Protein AF-A0A1W9XD73-F1 (afdb_monomer)

Nearest PDB structures (foldseek):
  7mu5-assembly1_E  TM=7.789E-01  e=3.444E+00  Homo sapiens
  5i7d-assembly1_A  TM=4.987E-01  e=6.074E+00  Homo sapiens

Secondary structure (DSSP, 8-state):
-PPBHHHHHHHHHHHHHHHHHHHTT--HHHHHH-HHHHHHHHHHHHHHHHHHHHHTTSBTGGGTS--

pLDDT: mean 88.64, std 15.32, range [45.66, 98.62]

Radius of gyration: 15.05 Å; Cα contacts (8 Å, |Δi|>4): 45; chains: 1; bounding box: 36×14×43 Å

Solvent-accessible surface area (backbone atoms only — not comparable to full-atom values): 3798 Å² total; per-residue (Å²): 135,77,56,55,36,70,55,32,54,47,54,31,52,54,31,52,50,49,44,49,66,72,45,69,88,49,54,70,71,56,46,74,69,31,64,67,59,45,51,52,41,53,52,32,53,51,49,33,54,53,26,58,60,45,32,82,74,23,48,72,42,79,70,68,74,74,116

Mean predicted aligned error: 5.64 Å

Sequence (67 aa):
MKRDYKFFLRDIAEACKHIQEFTAEMELEQFLGDEKTSNAVVRKLKIIGEAAKNILISKGCTKMLKI

Structure (mmCIF, N/CA/C/O backbone):
data_AF-A0A1W9XD73-F1
#
_entry.id   AF-A0A1W9XD73-F1
#
loop_
_atom_site.group_PDB
_atom_site.id
_atom_site.type_symbol
_atom_site.label_atom_id
_atom_site.label_alt_id
_atom_site.label_comp_id
_atom_site.label_asym_id
_atom_site.label_entity_id
_atom_site.label_seq_id
_atom_site.pdbx_PDB_ins_code
_atom_site.Cartn_x
_atom_site.Cartn_y
_atom_site.Cartn_z
_atom_site.occupancy
_atom_site.B_iso_or_equiv
_atom_site.auth_seq_id
_atom_site.auth_comp_id
_atom_site.auth_asym_id
_atom_site.auth_atom_id
_atom_site.pdbx_PDB_model_num
ATOM 1 N N . MET A 1 1 ? 21.731 -4.353 -11.241 1.00 58.34 1 MET A N 1
ATOM 2 C CA . MET A 1 1 ? 20.775 -5.113 -12.083 1.00 58.34 1 MET A CA 1
ATOM 3 C C . MET A 1 1 ? 19.508 -4.272 -12.248 1.00 58.34 1 MET A C 1
ATOM 5 O O . MET A 1 1 ? 18.916 -3.926 -11.239 1.00 58.34 1 MET A O 1
ATOM 9 N N . LYS A 1 2 ? 19.123 -3.846 -13.462 1.00 63.03 2 LYS A N 1
ATOM 10 C CA . LYS A 1 2 ? 17.877 -3.066 -13.657 1.00 63.03 2 LYS A CA 1
ATOM 11 C C . LYS A 1 2 ? 16.674 -4.025 -13.685 1.00 63.03 2 LYS A C 1
ATOM 13 O O . LYS A 1 2 ? 16.669 -4.918 -14.531 1.00 63.03 2 LYS A O 1
ATOM 18 N N . ARG A 1 3 ? 15.705 -3.846 -12.777 1.00 76.75 3 ARG A N 1
ATOM 19 C CA . ARG A 1 3 ? 14.438 -4.610 -12.707 1.00 76.75 3 ARG A CA 1
ATOM 20 C C . ARG A 1 3 ? 13.536 -4.229 -13.895 1.00 76.75 3 ARG A C 1
ATOM 22 O O . ARG A 1 3 ? 13.622 -3.103 -14.391 1.00 76.75 3 ARG A O 1
ATOM 29 N N . ASP A 1 4 ? 12.730 -5.172 -14.378 1.00 86.94 4 ASP A N 1
ATOM 30 C CA . ASP A 1 4 ? 11.712 -4.922 -15.412 1.00 86.94 4 ASP A CA 1
ATOM 31 C C . ASP A 1 4 ? 10.564 -4.090 -14.808 1.00 86.94 4 ASP A C 1
ATOM 33 O O . ASP A 1 4 ? 10.123 -4.371 -13.688 1.00 86.94 4 ASP A O 1
ATOM 37 N N . TYR A 1 5 ? 10.093 -3.071 -15.535 1.00 88.69 5 TYR A N 1
ATOM 38 C CA . TYR A 1 5 ? 9.014 -2.174 -15.104 1.00 88.69 5 TYR A CA 1
ATOM 39 C C . TYR A 1 5 ? 7.743 -2.916 -14.665 1.00 88.69 5 TYR A C 1
ATOM 41 O O . TYR A 1 5 ? 7.050 -2.465 -13.753 1.00 88.69 5 TYR A O 1
ATOM 49 N N . LYS A 1 6 ? 7.466 -4.091 -15.250 1.00 90.69 6 LYS A N 1
ATOM 50 C CA . LYS A 1 6 ? 6.312 -4.933 -14.903 1.00 90.69 6 LYS A CA 1
ATOM 51 C C . LYS A 1 6 ?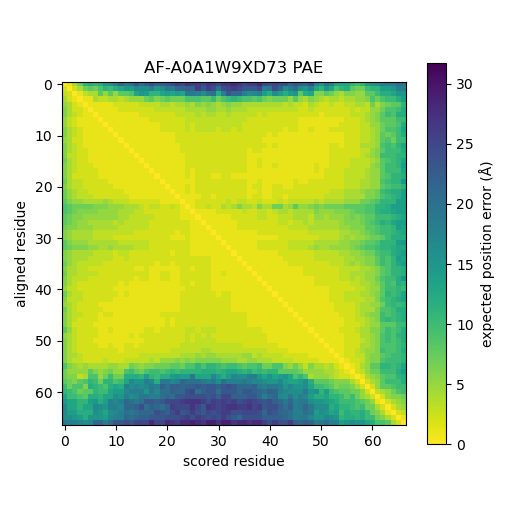 6.298 -5.340 -13.436 1.00 90.69 6 LYS A C 1
ATOM 53 O O . LYS A 1 6 ? 5.225 -5.509 -12.867 1.00 90.69 6 LYS A O 1
ATOM 58 N N . PHE A 1 7 ? 7.463 -5.496 -12.813 1.00 92.25 7 PHE A N 1
ATOM 59 C CA . PHE A 1 7 ? 7.516 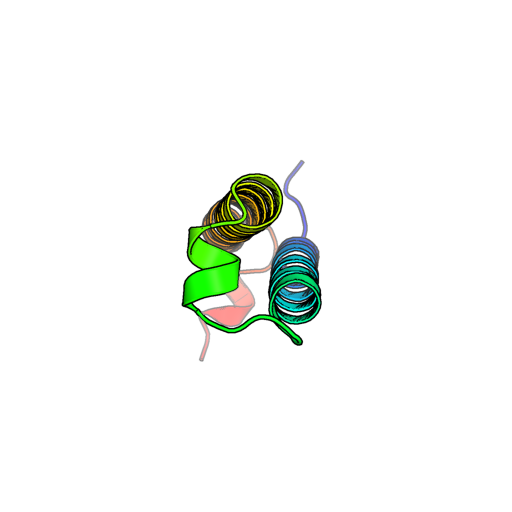-5.806 -11.391 1.00 92.25 7 PHE A CA 1
ATOM 60 C C . PHE A 1 7 ? 7.106 -4.614 -10.527 1.00 92.25 7 PHE A C 1
ATOM 62 O O . PHE A 1 7 ? 6.385 -4.811 -9.562 1.00 92.25 7 PHE A O 1
ATOM 69 N N . PHE A 1 8 ? 7.487 -3.390 -10.895 1.00 93.81 8 PHE A N 1
ATOM 70 C CA . PHE A 1 8 ? 7.039 -2.197 -10.172 1.00 93.81 8 PHE A CA 1
ATOM 71 C C . PHE A 1 8 ? 5.530 -1.983 -10.320 1.00 93.81 8 PHE A C 1
ATOM 73 O O . PHE A 1 8 ? 4.869 -1.627 -9.353 1.00 93.81 8 PHE A O 1
ATOM 80 N N . LEU A 1 9 ? 4.964 -2.272 -11.498 1.00 94.56 9 LEU A N 1
ATOM 81 C CA . LEU A 1 9 ? 3.510 -2.246 -11.690 1.00 94.56 9 LEU A CA 1
ATOM 82 C C . LEU A 1 9 ? 2.788 -3.267 -10.800 1.00 94.56 9 LEU A C 1
ATOM 84 O O . LEU A 1 9 ? 1.733 -2.958 -10.256 1.00 94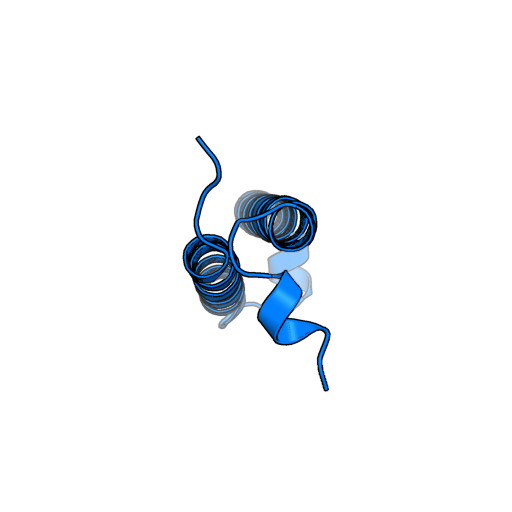.56 9 LEU A O 1
ATOM 88 N N . ARG A 1 10 ? 3.364 -4.463 -10.621 1.00 95.94 10 ARG A N 1
ATOM 89 C CA . ARG A 1 10 ? 2.833 -5.470 -9.687 1.00 95.94 10 ARG A CA 1
ATOM 90 C C . ARG A 1 10 ? 2.918 -5.000 -8.238 1.00 95.94 10 ARG A C 1
ATOM 92 O O . ARG A 1 10 ? 1.916 -5.095 -7.543 1.00 95.94 10 ARG A O 1
ATOM 99 N N . ASP A 1 11 ? 4.056 -4.441 -7.823 1.00 96.12 11 ASP A N 1
ATOM 100 C CA . ASP A 1 11 ? 4.236 -3.909 -6.465 1.00 96.12 11 ASP A CA 1
ATOM 101 C C . ASP A 1 11 ? 3.188 -2.811 -6.160 1.00 96.12 11 ASP A C 1
ATOM 103 O O . ASP A 1 11 ? 2.602 -2.792 -5.078 1.00 96.12 11 ASP A O 1
ATOM 107 N N . ILE A 1 12 ? 2.904 -1.927 -7.129 1.00 97.62 12 ILE A N 1
ATOM 108 C CA . ILE A 1 12 ? 1.855 -0.898 -7.018 1.00 97.62 12 ILE A CA 1
ATOM 109 C C . ILE A 1 12 ? 0.468 -1.538 -6.912 1.00 97.62 12 ILE A C 1
ATOM 111 O O . ILE A 1 12 ? -0.290 -1.194 -6.009 1.00 97.62 12 ILE A O 1
ATOM 115 N N . ALA A 1 13 ? 0.132 -2.468 -7.810 1.00 98.25 13 ALA A N 1
ATOM 116 C CA . ALA A 1 13 ? -1.181 -3.111 -7.830 1.00 98.25 13 ALA A CA 1
ATOM 117 C C . ALA A 1 13 ? -1.468 -3.879 -6.528 1.00 98.25 13 ALA A C 1
ATOM 119 O O . ALA A 1 13 ? -2.559 -3.767 -5.972 1.00 98.25 13 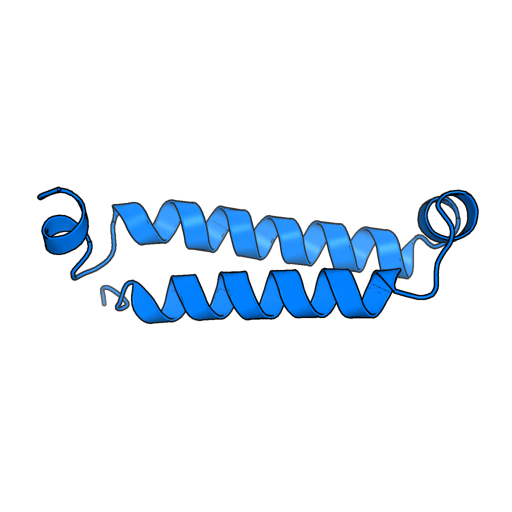ALA A O 1
ATOM 120 N N . GLU A 1 14 ? -0.481 -4.611 -6.011 1.00 98.56 14 GLU A N 1
ATOM 121 C CA . GLU A 1 14 ? -0.586 -5.334 -4.743 1.00 98.56 14 GLU A CA 1
ATOM 122 C C . GLU A 1 14 ? -0.719 -4.374 -3.553 1.00 98.56 14 GLU A C 1
ATOM 124 O O . GLU A 1 14 ? -1.528 -4.598 -2.653 1.00 98.56 14 GLU A O 1
ATOM 129 N N . ALA A 1 15 ? 0.022 -3.261 -3.559 1.00 98.56 15 ALA A N 1
ATOM 130 C CA . ALA A 1 15 ? -0.107 -2.246 -2.523 1.00 98.56 15 ALA A CA 1
ATOM 131 C C . ALA A 1 15 ? -1.494 -1.586 -2.516 1.00 98.56 15 ALA A C 1
ATOM 133 O O . ALA A 1 15 ? -2.077 -1.444 -1.443 1.00 98.56 15 ALA A O 1
ATOM 134 N N . CYS A 1 16 ? -2.040 -1.243 -3.687 1.00 98.56 16 CYS A N 1
ATOM 135 C CA . CYS A 1 16 ? -3.399 -0.715 -3.817 1.00 98.56 16 CYS A CA 1
ATOM 136 C C . CYS A 1 16 ? -4.447 -1.719 -3.329 1.00 98.56 16 CYS A C 1
ATOM 138 O O . CYS A 1 16 ? -5.331 -1.341 -2.563 1.00 98.56 16 CYS A O 1
ATOM 140 N N . LYS A 1 17 ? -4.319 -2.995 -3.720 1.00 98.62 17 LYS A N 1
ATOM 141 C CA . LYS A 1 17 ? -5.213 -4.065 -3.266 1.00 98.62 17 LYS A CA 1
ATOM 142 C C . LYS A 1 17 ? -5.230 -4.161 -1.739 1.00 98.62 17 LYS A C 1
ATOM 144 O O . LYS A 1 17 ? -6.298 -4.167 -1.147 1.00 98.62 17 LYS A O 1
ATOM 149 N N . HIS A 1 18 ? -4.061 -4.165 -1.099 1.00 98.38 18 HIS A N 1
ATOM 150 C CA . HIS A 1 18 ? -3.994 -4.256 0.361 1.00 98.38 18 HIS A CA 1
ATOM 151 C C . HIS A 1 18 ? -4.585 -3.022 1.045 1.00 98.38 18 HIS A C 1
ATOM 153 O O . HIS A 1 18 ? -5.248 -3.170 2.060 1.00 98.38 18 HIS A O 1
ATOM 159 N N . ILE A 1 19 ? -4.373 -1.813 0.506 1.00 98.44 19 ILE A N 1
ATOM 160 C CA . ILE A 1 19 ? -5.014 -0.604 1.050 1.00 98.44 19 ILE A CA 1
ATOM 161 C C . ILE A 1 19 ? -6.534 -0.770 1.020 1.00 98.44 19 ILE A C 1
ATOM 163 O O . ILE A 1 19 ? -7.172 -0.562 2.043 1.00 98.44 19 ILE A O 1
ATOM 167 N N . GLN A 1 20 ? -7.089 -1.203 -0.117 1.00 98.12 20 GLN A N 1
ATOM 168 C CA . GLN A 1 20 ? -8.526 -1.442 -0.253 1.00 98.12 20 GLN A CA 1
ATOM 169 C C . GLN A 1 20 ? -9.025 -2.494 0.740 1.00 98.12 20 GLN A C 1
ATOM 171 O O . GLN A 1 20 ? -10.036 -2.264 1.385 1.00 98.12 20 GLN A O 1
ATOM 176 N N . GLU A 1 21 ? -8.311 -3.610 0.902 1.00 98.12 21 GLU A N 1
ATOM 177 C CA . GLU A 1 21 ? -8.665 -4.667 1.860 1.00 98.12 21 GLU A CA 1
ATOM 178 C C . GLU A 1 21 ? -8.612 -4.184 3.314 1.00 98.12 21 GLU A C 1
ATOM 180 O O . GLU A 1 21 ? -9.483 -4.534 4.103 1.00 98.12 21 GLU A O 1
ATOM 185 N N . PHE A 1 22 ? -7.623 -3.363 3.677 1.00 96.62 22 PHE A N 1
ATOM 186 C CA . PHE A 1 22 ? -7.502 -2.824 5.032 1.00 96.62 22 PHE A CA 1
ATOM 187 C C . PHE A 1 22 ? -8.622 -1.842 5.368 1.00 96.62 22 PHE A C 1
ATOM 189 O O . PHE A 1 22 ? -9.048 -1.790 6.514 1.00 96.62 22 PHE A O 1
ATOM 196 N N . THR A 1 23 ? -9.085 -1.066 4.387 1.00 97.31 23 THR A N 1
ATOM 197 C CA . THR A 1 23 ? -10.071 -0.001 4.607 1.00 97.31 23 THR A CA 1
ATOM 198 C C . THR A 1 23 ? -11.492 -0.378 4.183 1.00 97.31 23 THR A C 1
ATOM 200 O O . THR A 1 23 ? -12.378 0.458 4.299 1.00 97.31 23 THR A O 1
ATOM 203 N N . ALA A 1 24 ? -11.732 -1.588 3.660 1.00 96.56 24 ALA A N 1
ATOM 204 C CA . ALA A 1 24 ? -13.006 -1.972 3.034 1.00 96.56 24 ALA A CA 1
ATOM 205 C C . ALA A 1 24 ? -14.221 -1.883 3.973 1.00 96.56 24 ALA A C 1
ATOM 207 O O . ALA A 1 24 ? -15.316 -1.566 3.521 1.00 96.56 24 ALA A O 1
ATOM 208 N N . GLU A 1 25 ? -14.024 -2.165 5.259 1.00 94.62 25 GLU A N 1
ATOM 209 C CA . GLU A 1 25 ? -15.083 -2.202 6.277 1.00 94.62 25 GLU A CA 1
ATOM 210 C C . GLU A 1 25 ? -14.866 -1.140 7.367 1.00 94.62 25 GLU A C 1
ATOM 212 O O . GLU A 1 25 ? -15.341 -1.285 8.491 1.00 94.62 25 GLU A O 1
ATOM 217 N N . MET A 1 26 ? -14.099 -0.090 7.053 1.00 96.38 26 MET A N 1
ATOM 218 C CA . MET A 1 26 ? -13.786 0.987 7.989 1.00 96.38 26 MET A CA 1
ATOM 219 C C . MET A 1 26 ? -14.433 2.292 7.550 1.00 96.38 26 MET A C 1
ATOM 221 O O . MET A 1 26 ? -14.181 2.784 6.450 1.00 96.38 26 MET A O 1
ATOM 225 N N . GLU A 1 27 ? -15.179 2.903 8.461 1.00 97.31 27 GLU A N 1
ATOM 226 C CA . GLU A 1 27 ? -15.529 4.315 8.358 1.00 97.31 27 GLU A CA 1
ATOM 227 C C . GLU A 1 27 ? -14.306 5.195 8.656 1.00 97.31 27 GLU A C 1
ATOM 229 O O . GLU A 1 27 ? -13.322 4.768 9.277 1.00 97.31 27 GLU A O 1
ATOM 234 N N . LEU A 1 28 ? -14.363 6.457 8.231 1.00 95.38 28 LEU A N 1
ATOM 235 C CA . LEU A 1 28 ? -13.240 7.388 8.346 1.00 95.38 28 LEU A CA 1
ATOM 236 C C . LEU A 1 28 ? -12.772 7.562 9.800 1.00 95.38 28 LEU A C 1
ATOM 238 O O . LEU A 1 28 ? -11.573 7.538 10.066 1.00 95.38 28 LEU A O 1
ATOM 242 N N . GLU A 1 29 ? -13.693 7.698 10.752 1.00 97.62 29 GLU A N 1
ATOM 243 C CA . GLU A 1 29 ? -13.376 7.866 12.173 1.00 97.62 29 GLU A CA 1
ATOM 244 C C . GLU A 1 29 ? -12.669 6.633 12.747 1.00 97.62 29 GLU A C 1
ATOM 246 O O . GLU A 1 29 ? -11.751 6.766 13.558 1.00 97.62 29 GLU A O 1
ATOM 251 N N . GLN A 1 30 ? -13.050 5.434 12.295 1.00 97.81 30 GLN A N 1
ATOM 252 C CA . GLN A 1 30 ? -12.400 4.186 12.700 1.00 97.81 30 GLN A CA 1
ATOM 253 C C . GLN A 1 30 ? -10.983 4.106 12.133 1.00 97.81 30 GLN A C 1
ATOM 255 O O . GLN A 1 30 ? -10.054 3.744 12.851 1.00 97.81 30 GLN A O 1
ATOM 260 N N . PHE A 1 31 ? -10.797 4.492 10.869 1.00 97.62 31 PHE A N 1
ATOM 261 C CA . PHE A 1 31 ? -9.476 4.551 10.246 1.00 97.62 31 PHE A CA 1
ATOM 262 C C . PHE A 1 31 ? -8.549 5.562 10.937 1.00 97.62 31 PHE A C 1
ATOM 264 O O . PHE A 1 31 ? -7.378 5.264 11.171 1.00 97.62 31 PHE A O 1
ATOM 271 N N . LEU A 1 32 ? -9.068 6.742 11.293 1.00 95.88 32 LEU A N 1
ATOM 272 C CA . LEU A 1 32 ? -8.309 7.778 12.000 1.00 95.88 32 LEU A CA 1
ATOM 273 C C . LEU A 1 32 ? -7.954 7.371 13.439 1.00 95.88 32 LEU A C 1
ATOM 275 O O . LEU A 1 32 ? -6.919 7.799 13.948 1.00 95.88 32 LEU A O 1
ATOM 279 N N . GLY A 1 33 ? -8.790 6.554 14.087 1.00 97.56 33 GLY A N 1
ATOM 280 C CA . GLY A 1 33 ? -8.537 6.014 15.425 1.00 97.56 33 GLY A CA 1
ATOM 281 C C . GLY A 1 33 ? -7.643 4.768 15.458 1.00 97.56 33 GLY A C 1
ATOM 282 O O . GLY A 1 33 ? -7.074 4.456 16.504 1.00 97.56 33 GLY A O 1
ATOM 283 N N . ASP A 1 34 ? -7.497 4.055 14.339 1.00 98.00 34 ASP A N 1
ATOM 284 C CA . ASP A 1 34 ? -6.667 2.854 14.233 1.00 98.00 34 ASP A CA 1
ATOM 285 C C . ASP A 1 34 ? -5.261 3.189 13.706 1.00 98.00 34 ASP A C 1
ATOM 287 O O . ASP A 1 34 ? -4.967 3.186 12.503 1.00 98.00 34 ASP A O 1
ATOM 291 N N . GLU A 1 35 ? -4.346 3.446 14.642 1.00 98.12 35 GLU A N 1
ATOM 292 C CA . GLU A 1 35 ? -2.940 3.737 14.348 1.00 98.12 35 GLU A CA 1
ATOM 293 C C . GLU A 1 35 ? -2.243 2.597 13.577 1.00 98.12 35 GLU A C 1
ATOM 295 O O . GLU A 1 35 ? -1.372 2.827 12.734 1.00 98.12 35 GLU A O 1
ATOM 300 N N . LYS A 1 36 ? -2.624 1.339 13.821 1.00 98.19 36 LYS A N 1
ATOM 301 C CA . LYS A 1 36 ? -2.014 0.189 13.146 1.00 98.19 36 LYS A CA 1
ATOM 302 C C . LYS A 1 36 ? -2.392 0.186 11.668 1.00 98.19 36 LYS A C 1
ATOM 304 O O . LYS A 1 36 ? -1.514 0.023 10.814 1.00 98.19 36 LYS A O 1
ATOM 309 N N . THR A 1 37 ? -3.676 0.366 11.368 1.00 97.69 37 THR A N 1
ATOM 310 C CA . THR A 1 37 ? -4.171 0.345 9.988 1.00 97.69 37 THR A CA 1
ATOM 311 C C . THR A 1 37 ? -3.708 1.572 9.208 1.00 97.69 37 THR A C 1
ATOM 313 O O . THR A 1 37 ? -3.207 1.434 8.088 1.00 97.69 37 THR A O 1
ATOM 316 N N . SER A 1 38 ? -3.749 2.759 9.812 1.00 97.81 38 SER A N 1
ATOM 317 C CA . SER A 1 38 ? -3.215 3.979 9.193 1.00 97.81 38 SER A CA 1
ATOM 318 C C . SER A 1 38 ? -1.713 3.870 8.889 1.00 97.81 38 SER A C 1
ATOM 320 O O . SER A 1 38 ? -1.294 4.146 7.760 1.00 97.81 38 SER A O 1
ATOM 322 N N . ASN A 1 39 ? -0.899 3.347 9.813 1.00 98.19 39 ASN A N 1
ATOM 323 C CA . ASN A 1 39 ? 0.522 3.080 9.558 1.00 98.19 39 ASN A CA 1
ATOM 324 C C . ASN A 1 39 ? 0.746 2.048 8.439 1.00 98.19 39 ASN A C 1
ATOM 326 O O . ASN A 1 39 ? 1.659 2.202 7.617 1.00 98.19 39 ASN A O 1
ATOM 330 N N . ALA A 1 40 ? -0.089 1.006 8.364 1.00 98.06 40 ALA A N 1
ATOM 331 C CA . ALA A 1 40 ? -0.034 0.024 7.284 1.00 98.06 40 ALA A CA 1
ATOM 332 C C . ALA A 1 40 ? -0.327 0.668 5.916 1.00 98.06 40 ALA A C 1
ATOM 334 O O . ALA A 1 40 ? 0.420 0.434 4.959 1.00 98.06 40 ALA A O 1
ATOM 335 N N . VAL A 1 41 ? -1.343 1.533 5.828 1.00 98.25 41 VAL A N 1
ATOM 336 C CA . VAL A 1 41 ? -1.676 2.288 4.607 1.00 98.25 41 VAL A CA 1
ATOM 337 C C . VAL A 1 41 ? -0.533 3.224 4.210 1.00 98.25 41 VAL A C 1
ATOM 339 O O . VAL A 1 41 ? -0.084 3.184 3.062 1.00 98.25 41 VAL A O 1
ATOM 342 N N . VAL A 1 42 ? 0.028 3.992 5.151 1.00 98.31 42 VAL A N 1
ATOM 343 C CA . VAL A 1 42 ? 1.191 4.866 4.896 1.00 98.31 42 VAL A CA 1
ATOM 344 C C . VAL A 1 42 ? 2.376 4.064 4.348 1.00 98.31 42 VAL A C 1
ATOM 346 O O . VAL A 1 42 ? 3.035 4.481 3.389 1.00 98.31 42 VAL A O 1
ATOM 349 N N . ARG A 1 43 ? 2.635 2.867 4.890 1.00 98.44 43 ARG A N 1
ATOM 350 C CA . ARG A 1 43 ? 3.691 1.984 4.377 1.00 98.44 43 ARG A CA 1
ATOM 351 C C . ARG A 1 43 ? 3.422 1.531 2.940 1.00 98.44 43 ARG A C 1
ATOM 353 O O . ARG A 1 43 ? 4.364 1.487 2.145 1.00 98.44 43 ARG A O 1
ATOM 360 N N . LYS A 1 44 ? 2.175 1.202 2.595 1.00 98.44 44 LYS A N 1
ATOM 361 C CA . LYS A 1 44 ? 1.787 0.824 1.227 1.00 98.44 44 LYS A CA 1
ATOM 362 C C . LYS A 1 44 ? 1.917 1.996 0.252 1.00 98.44 44 LYS A C 1
ATOM 364 O O . LYS A 1 44 ? 2.476 1.808 -0.826 1.00 98.44 44 LYS A O 1
ATOM 369 N N . LEU A 1 45 ? 1.553 3.211 0.661 1.00 98.38 45 LEU A N 1
ATOM 370 C CA . LEU A 1 45 ? 1.779 4.425 -0.134 1.00 98.38 45 LEU A CA 1
ATOM 371 C C . LEU A 1 45 ? 3.272 4.685 -0.393 1.00 98.38 45 LEU A C 1
ATOM 373 O O . LEU A 1 45 ? 3.650 5.044 -1.509 1.00 98.38 45 LEU A O 1
ATOM 377 N N . LYS A 1 46 ? 4.148 4.425 0.587 1.00 98.25 46 LYS A N 1
ATOM 378 C CA . LYS A 1 46 ? 5.606 4.508 0.386 1.00 98.25 46 LYS A CA 1
ATOM 379 C C . LYS A 1 46 ? 6.109 3.515 -0.668 1.00 98.25 46 LYS A C 1
ATOM 381 O O . LYS A 1 46 ? 6.923 3.897 -1.506 1.00 98.25 46 LYS A O 1
ATOM 386 N N . ILE A 1 47 ? 5.614 2.273 -0.651 1.00 97.38 47 ILE A N 1
ATOM 387 C CA . ILE A 1 47 ? 5.947 1.257 -1.668 1.00 97.38 47 ILE A CA 1
ATOM 388 C C . ILE A 1 47 ? 5.507 1.729 -3.058 1.00 97.38 47 ILE A C 1
ATOM 390 O O . ILE A 1 47 ? 6.294 1.651 -4.000 1.00 97.38 47 ILE A O 1
ATOM 394 N N . ILE A 1 48 ? 4.292 2.273 -3.178 1.00 98.06 48 ILE A N 1
ATOM 395 C CA . ILE A 1 48 ? 3.776 2.818 -4.441 1.00 98.06 48 ILE A CA 1
ATOM 396 C C . ILE A 1 48 ? 4.683 3.940 -4.955 1.00 98.06 48 ILE A C 1
ATOM 398 O O . ILE A 1 48 ? 5.090 3.909 -6.115 1.00 98.06 48 ILE A O 1
ATOM 402 N N . GLY A 1 49 ? 5.054 4.897 -4.098 1.00 95.56 49 GLY A N 1
ATOM 403 C CA . GLY A 1 49 ? 5.938 6.004 -4.472 1.00 95.56 49 GLY A CA 1
ATOM 404 C C . GLY A 1 49 ? 7.334 5.543 -4.910 1.00 95.56 49 GLY A C 1
ATOM 405 O O . GLY A 1 49 ? 7.872 6.030 -5.907 1.00 95.56 49 GLY A O 1
ATOM 406 N N . GLU A 1 50 ? 7.913 4.564 -4.212 1.00 95.31 50 GLU A N 1
ATOM 407 C CA . GLU A 1 50 ? 9.205 3.976 -4.579 1.00 95.31 50 GLU A CA 1
ATOM 408 C C . GLU A 1 50 ? 9.133 3.232 -5.920 1.00 95.31 50 GLU A C 1
ATOM 410 O O . GLU A 1 50 ? 9.982 3.429 -6.795 1.00 95.31 50 GLU A O 1
ATOM 415 N N . ALA A 1 51 ? 8.098 2.416 -6.117 1.00 94.38 51 ALA A N 1
ATOM 416 C CA . ALA A 1 51 ? 7.866 1.704 -7.365 1.00 94.38 51 ALA A CA 1
ATOM 417 C C . ALA A 1 51 ? 7.639 2.679 -8.533 1.00 94.38 51 ALA A C 1
ATOM 419 O O . ALA A 1 51 ? 8.274 2.528 -9.578 1.00 94.38 51 ALA A O 1
ATOM 420 N N . ALA A 1 52 ? 6.829 3.725 -8.340 1.00 93.88 52 ALA A N 1
ATOM 421 C CA . ALA A 1 52 ? 6.561 4.757 -9.342 1.00 93.88 52 ALA A CA 1
ATOM 422 C C . ALA A 1 52 ? 7.841 5.484 -9.783 1.00 93.88 52 ALA A C 1
ATOM 424 O O . ALA A 1 52 ? 8.100 5.616 -10.980 1.00 93.88 52 ALA A O 1
ATOM 425 N N . LYS A 1 53 ? 8.701 5.871 -8.830 1.00 91.00 53 LYS A N 1
ATOM 426 C CA . LYS A 1 53 ? 10.020 6.452 -9.130 1.00 91.00 53 LYS A CA 1
ATOM 427 C C . LYS A 1 53 ? 10.886 5.492 -9.948 1.00 91.00 53 LYS A C 1
ATOM 429 O O . LYS A 1 53 ? 11.567 5.907 -10.886 1.00 91.00 53 LYS A O 1
ATOM 434 N N . ASN A 1 54 ? 10.861 4.208 -9.600 1.00 90.19 54 ASN A N 1
ATOM 435 C CA . ASN A 1 54 ? 11.703 3.207 -10.239 1.00 90.19 54 ASN A CA 1
ATOM 436 C C . ASN A 1 54 ? 11.231 2.808 -11.645 1.00 90.19 54 ASN A C 1
ATOM 438 O O . ASN A 1 54 ? 12.069 2.407 -12.455 1.00 90.19 54 ASN A O 1
ATOM 442 N N . ILE A 1 55 ? 9.944 2.971 -11.982 1.00 88.44 55 ILE A N 1
ATOM 443 C CA . ILE A 1 55 ? 9.436 2.760 -13.349 1.00 88.44 55 ILE A CA 1
ATOM 444 C C . ILE A 1 55 ? 10.213 3.626 -14.346 1.00 88.44 55 ILE A C 1
ATOM 446 O O . ILE A 1 55 ? 10.706 3.095 -15.342 1.00 88.44 55 ILE A O 1
ATOM 450 N N . LEU A 1 56 ? 10.425 4.909 -14.035 1.00 78.12 56 LEU A N 1
ATOM 451 C CA . LEU A 1 56 ? 11.080 5.879 -14.927 1.00 78.12 56 LEU A CA 1
ATOM 452 C C . LEU A 1 56 ? 12.534 5.518 -15.280 1.00 78.12 56 LEU A C 1
ATOM 454 O O . LEU A 1 56 ? 13.032 5.903 -16.335 1.00 78.12 56 LEU A O 1
ATOM 458 N N . ILE A 1 57 ? 13.219 4.758 -14.420 1.00 80.94 57 ILE A N 1
ATOM 459 C CA . ILE A 1 57 ? 14.635 4.376 -14.586 1.00 80.94 57 ILE A CA 1
ATOM 460 C C . ILE A 1 57 ? 14.837 2.883 -14.919 1.00 80.94 57 ILE A C 1
ATOM 462 O O . ILE A 1 57 ? 15.970 2.424 -15.133 1.00 80.94 57 ILE A O 1
ATOM 466 N N . SER A 1 58 ? 13.744 2.118 -14.972 1.00 79.75 58 SER A N 1
ATOM 467 C CA . SER A 1 58 ? 13.721 0.671 -15.210 1.00 79.75 58 SER A CA 1
ATOM 468 C C . SER A 1 58 ? 14.005 0.279 -16.669 1.00 79.75 58 SER A C 1
ATOM 470 O O . SER A 1 58 ? 13.925 1.086 -17.599 1.00 79.75 58 SER A O 1
ATOM 472 N N . LYS A 1 59 ? 14.359 -0.995 -16.900 1.00 66.62 59 LYS A N 1
ATOM 473 C CA . LYS A 1 59 ? 14.507 -1.536 -18.265 1.00 66.62 59 LYS A CA 1
ATOM 474 C C . LYS A 1 59 ? 13.121 -1.688 -18.910 1.00 66.62 59 LYS A C 1
ATOM 476 O O . LYS A 1 59 ? 12.222 -2.251 -1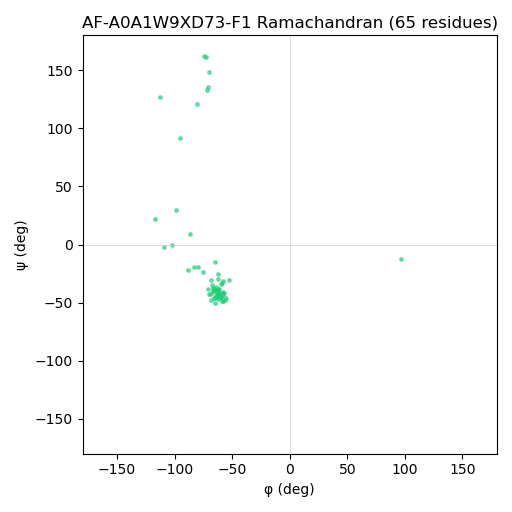8.297 1.00 66.62 59 LYS A O 1
ATOM 481 N N . GLY A 1 60 ? 12.974 -1.227 -20.156 1.00 64.00 60 GLY A N 1
ATOM 482 C CA . GLY A 1 60 ? 11.744 -1.369 -20.952 1.00 64.00 60 GLY A CA 1
ATOM 483 C C . GLY A 1 60 ? 10.796 -0.162 -20.941 1.00 64.00 60 GLY A C 1
ATOM 484 O O . GLY A 1 60 ? 9.946 -0.079 -21.824 1.00 64.00 60 GLY A O 1
ATOM 485 N N . CYS A 1 61 ? 10.985 0.812 -20.040 1.00 59.25 61 CYS A N 1
ATOM 486 C CA . CYS A 1 61 ? 10.132 2.008 -19.948 1.00 59.25 61 CYS A CA 1
ATOM 487 C C . CYS A 1 61 ? 10.157 2.884 -21.220 1.00 59.25 61 CYS A C 1
ATOM 489 O O . CYS A 1 61 ? 9.152 3.492 -21.577 1.00 59.25 61 CYS A O 1
ATOM 491 N N . THR A 1 62 ? 11.262 2.901 -21.975 1.00 56.50 62 THR A N 1
ATOM 492 C CA . THR A 1 62 ? 11.384 3.675 -23.228 1.00 56.50 62 THR A CA 1
ATOM 493 C C . THR A 1 62 ? 10.449 3.216 -24.351 1.00 56.50 62 THR A C 1
ATOM 495 O O . THR A 1 62 ? 10.247 3.969 -25.299 1.00 56.50 62 THR A O 1
ATOM 498 N N . LYS A 1 63 ? 9.845 2.020 -24.268 1.00 54.03 63 LYS A N 1
ATOM 499 C CA . LYS A 1 63 ? 8.791 1.599 -25.212 1.00 54.03 63 LYS A CA 1
ATOM 500 C C . LYS A 1 63 ? 7.415 2.194 -24.881 1.00 54.03 63 LYS A C 1
ATOM 502 O O . LYS A 1 63 ? 6.570 2.231 -25.763 1.00 54.03 63 LYS A O 1
ATOM 507 N N . MET A 1 64 ? 7.203 2.659 -23.648 1.00 53.31 64 MET A N 1
ATOM 508 C CA . MET A 1 6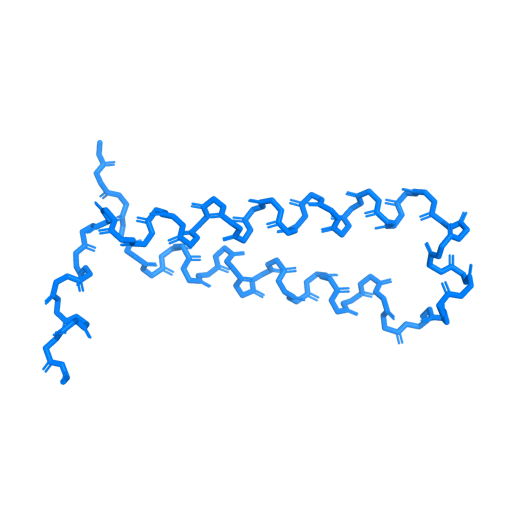4 ? 5.918 3.179 -23.161 1.00 53.31 64 MET A CA 1
ATOM 509 C C . MET A 1 64 ? 5.738 4.685 -23.423 1.00 53.31 64 MET A C 1
ATOM 511 O O . MET A 1 64 ? 4.616 5.153 -23.489 1.00 53.31 64 MET A O 1
ATOM 515 N N . LEU A 1 65 ? 6.831 5.435 -23.614 1.00 49.78 65 LEU A N 1
ATOM 516 C CA . LEU A 1 65 ? 6.836 6.873 -23.951 1.00 49.78 65 LEU A CA 1
ATOM 517 C C . LEU A 1 65 ? 6.728 7.156 -25.466 1.00 49.78 65 LEU A C 1
ATOM 519 O O . LEU A 1 65 ? 6.932 8.286 -25.890 1.00 49.78 65 LEU A O 1
ATOM 523 N N . LY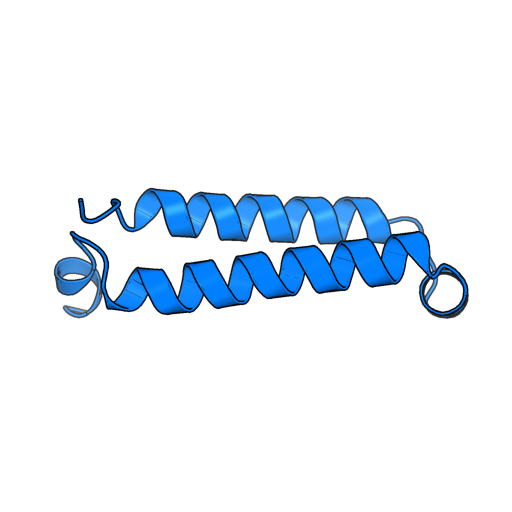S A 1 66 ? 6.462 6.133 -26.291 1.00 45.66 66 LYS A N 1
ATOM 524 C CA . LYS A 1 66 ? 6.262 6.261 -27.749 1.00 45.66 66 LYS A CA 1
ATOM 525 C C . LYS A 1 66 ? 4.777 6.284 -28.148 1.00 45.66 66 LYS A C 1
ATOM 527 O O . LYS A 1 66 ? 4.438 5.789 -29.222 1.00 45.66 66 LYS A O 1
ATOM 532 N N . ILE A 1 67 ? 3.915 6.784 -27.268 1.00 49.44 67 ILE A N 1
ATOM 533 C CA . 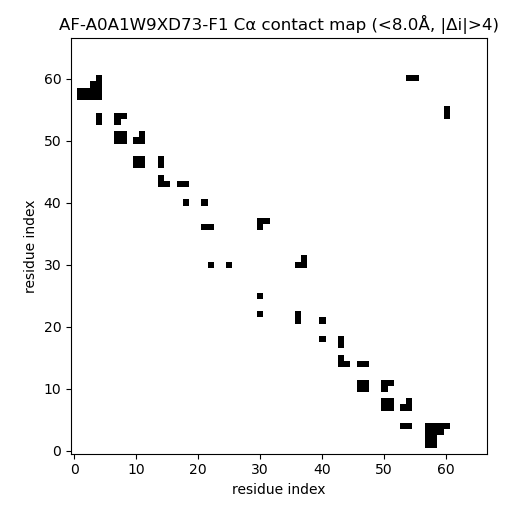ILE A 1 67 ? 2.508 7.066 -27.583 1.00 49.44 67 I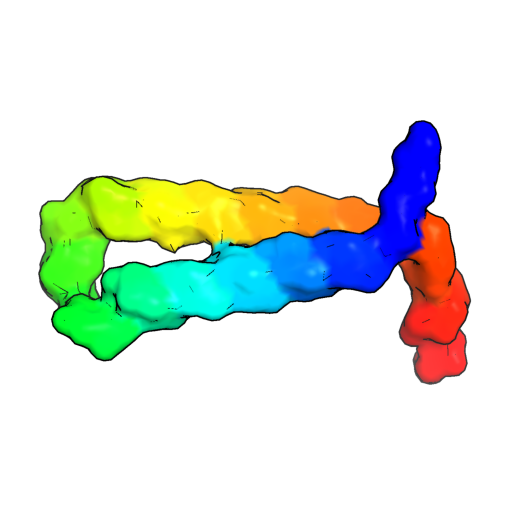LE A CA 1
ATOM 534 C C . ILE A 1 67 ? 2.407 8.541 -27.945 1.00 49.44 67 ILE A C 1
ATOM 536 O O . ILE A 1 67 ? 3.024 9.340 -27.203 1.00 49.44 67 ILE A O 1
#

Foldseek 3Di:
DFDALVVLVVLLVVLVVVLCVLCVPDDPVRCVVDPPSVVSNVVSVVSNVVSVVSSVVGPPSVVVVPD